Protein AF-A0A317DD17-F1 (afdb_monomer)

Secondary structure (DSSP, 8-state):
----PPP---------------TTSSS-----------------S-SS--TTPPPPPPPTTHHHHHHHHHHHHHHHHHHHH-GGGHHHHHHHHHHHHHHHHHHHHHTT-PPPPPPPP-PPPP-HHHHHHHHHHHHHHHTT-

pLDDT: mean 76.7, std 19.97, range [43.56, 98.56]

Structure (mmCIF, N/CA/C/O backbone):
data_AF-A0A317DD17-F1
#
_entry.id   AF-A0A317DD17-F1
#
loop_
_atom_site.group_PDB
_atom_site.id
_atom_site.type_symbol
_atom_site.label_atom_id
_atom_site.label_alt_id
_atom_site.label_comp_id
_atom_site.label_asym_id
_atom_site.label_entity_id
_atom_site.label_seq_id
_atom_site.pdbx_PDB_ins_code
_atom_site.Cartn_x
_atom_site.Cartn_y
_atom_site.Cartn_z
_atom_site.occupancy
_atom_site.B_iso_or_equiv
_atom_site.auth_seq_id
_atom_site.auth_comp_id
_atom_site.auth_asym_id
_atom_site.auth_atom_id
_atom_site.pdbx_PDB_model_num
ATOM 1 N N . MET A 1 1 ? -40.279 12.340 -9.199 1.00 43.59 1 MET A N 1
ATOM 2 C CA . MET A 1 1 ? -39.691 13.683 -9.389 1.00 43.59 1 MET A CA 1
ATOM 3 C C . MET A 1 1 ? -38.187 13.514 -9.503 1.00 43.59 1 MET A C 1
ATOM 5 O O . MET A 1 1 ? -37.554 13.152 -8.523 1.00 43.59 1 MET A O 1
ATOM 9 N N . VAL A 1 2 ? -37.647 13.646 -10.713 1.00 48.28 2 VAL A N 1
ATOM 10 C CA . VAL A 1 2 ? -36.214 13.484 -10.998 1.00 48.28 2 VAL A CA 1
ATOM 11 C C . VAL A 1 2 ? -35.557 14.846 -10.781 1.00 48.28 2 VAL A C 1
ATOM 13 O O . VAL A 1 2 ? -35.850 15.785 -11.516 1.00 48.28 2 VAL A O 1
ATOM 16 N N . LEU A 1 3 ? -34.736 14.978 -9.736 1.00 53.69 3 LEU A N 1
ATOM 17 C CA . LEU A 1 3 ? -33.972 16.195 -9.457 1.00 53.69 3 LEU A CA 1
ATOM 18 C C . LEU A 1 3 ? -32.659 16.142 -10.248 1.00 53.69 3 LEU A C 1
ATOM 20 O O . LEU A 1 3 ? -31.714 15.457 -9.868 1.00 53.69 3 LEU A O 1
ATOM 24 N N . THR A 1 4 ? -32.613 16.853 -11.370 1.00 64.50 4 THR A N 1
ATOM 25 C CA . THR A 1 4 ? -31.383 17.115 -12.119 1.00 64.50 4 THR A CA 1
ATOM 26 C C . THR A 1 4 ? -30.698 18.334 -11.504 1.00 64.50 4 THR A C 1
ATOM 28 O O . THR A 1 4 ? -31.198 19.453 -11.630 1.00 64.50 4 THR A O 1
ATOM 31 N N . CYS A 1 5 ? -29.572 18.149 -10.821 1.00 59.41 5 CYS A N 1
ATOM 32 C CA . CYS A 1 5 ? -28.754 19.275 -10.370 1.00 59.41 5 CYS A CA 1
ATOM 33 C C . CYS A 1 5 ? -28.033 19.911 -11.576 1.00 59.41 5 CYS A C 1
ATOM 35 O O . CYS A 1 5 ? -27.382 19.182 -12.327 1.00 59.41 5 CYS A O 1
ATOM 37 N N . PRO A 1 6 ? -28.096 21.240 -11.780 1.00 61.47 6 PRO A N 1
ATOM 38 C CA . PRO A 1 6 ? -27.275 21.903 -12.784 1.00 61.47 6 PRO A CA 1
ATOM 39 C C . PRO A 1 6 ? -25.819 22.002 -12.308 1.00 61.47 6 PRO A C 1
ATOM 41 O O . PRO A 1 6 ? -25.536 22.442 -11.194 1.00 61.47 6 PRO A O 1
ATOM 44 N N . VAL A 1 7 ? -24.888 21.615 -13.180 1.00 66.94 7 VAL A N 1
ATOM 45 C CA . VAL A 1 7 ? -23.455 21.894 -13.031 1.00 66.94 7 VAL A CA 1
ATOM 46 C C . VAL A 1 7 ? -23.229 23.401 -13.173 1.00 66.94 7 VAL A C 1
ATOM 48 O O . VAL A 1 7 ? -23.587 24.013 -14.180 1.00 66.94 7 VAL A O 1
ATOM 51 N N . GLY A 1 8 ? -22.637 24.006 -12.144 1.00 50.41 8 GLY A N 1
ATOM 52 C CA . GLY A 1 8 ? -22.178 25.389 -12.169 1.00 50.41 8 GLY A CA 1
ATOM 53 C C . GLY A 1 8 ? -20.897 25.505 -12.991 1.00 50.41 8 GLY A C 1
ATOM 54 O O . GLY A 1 8 ? -19.833 25.075 -12.556 1.00 50.41 8 GLY A O 1
ATOM 55 N N . ILE A 1 9 ? -20.999 26.098 -14.179 1.00 53.09 9 ILE A N 1
ATOM 56 C CA . ILE A 1 9 ? -19.851 26.498 -14.996 1.00 53.09 9 ILE A CA 1
ATOM 57 C C . ILE A 1 9 ? -19.157 27.669 -14.292 1.00 53.09 9 ILE A C 1
ATOM 59 O O . ILE A 1 9 ? -19.693 28.776 -14.203 1.00 53.09 9 ILE A O 1
ATOM 63 N N . GLY A 1 10 ? -17.964 27.411 -13.758 1.00 44.19 10 GLY A N 1
ATOM 64 C CA . GLY A 1 10 ? -17.108 28.427 -13.160 1.00 44.19 10 GLY A CA 1
ATOM 65 C C . GLY A 1 10 ? -16.673 29.462 -14.197 1.00 44.19 10 GLY A C 1
ATOM 66 O O . GLY A 1 10 ? -15.972 29.147 -15.155 1.00 44.19 10 GLY A O 1
ATOM 67 N N . ARG A 1 11 ? -17.079 30.718 -13.983 1.00 48.22 11 ARG A N 1
ATOM 68 C CA . ARG A 1 11 ? -16.534 31.906 -14.652 1.00 48.22 11 ARG A CA 1
ATOM 69 C C . ARG A 1 11 ? -15.076 32.097 -14.233 1.00 48.22 11 ARG A C 1
ATOM 71 O O . ARG A 1 11 ? -14.811 32.495 -13.102 1.00 48.22 11 ARG A O 1
ATOM 78 N N . THR A 1 12 ? -14.136 31.905 -15.150 1.00 52.06 12 THR A N 1
ATOM 79 C CA . THR A 1 12 ? -12.775 32.425 -14.991 1.00 52.06 12 THR A CA 1
ATOM 80 C C . THR A 1 12 ? -12.771 33.901 -15.378 1.00 52.06 12 THR A C 1
ATOM 82 O O . THR A 1 12 ? -12.824 34.245 -16.558 1.00 52.06 12 THR A O 1
ATOM 85 N N . THR A 1 13 ? -12.720 34.799 -14.395 1.00 52.72 13 THR A N 1
ATOM 86 C CA . THR A 1 13 ? -12.361 36.200 -14.638 1.00 52.72 13 THR A CA 1
ATOM 87 C C . THR A 1 13 ? -10.876 36.258 -14.975 1.00 52.72 13 THR A C 1
ATOM 89 O O . THR A 1 13 ? -10.018 36.273 -14.091 1.00 52.72 13 THR A O 1
ATOM 92 N N . GLN A 1 14 ? -10.599 36.243 -16.274 1.00 45.72 14 GLN A N 1
ATOM 93 C CA . GLN A 1 14 ? -9.330 36.607 -16.883 1.00 45.72 14 GLN A CA 1
ATOM 94 C C . GLN A 1 14 ? -9.010 38.054 -16.490 1.00 45.72 14 GLN A C 1
ATOM 96 O O . GLN A 1 14 ? -9.665 38.989 -16.944 1.00 45.72 14 GLN A O 1
ATOM 101 N N . ARG A 1 15 ? -8.038 38.235 -15.591 1.00 47.38 15 ARG A N 1
ATOM 102 C CA . ARG A 1 15 ? -7.420 39.542 -15.371 1.00 47.38 15 ARG A CA 1
ATOM 103 C C . ARG A 1 15 ? -6.393 39.756 -16.471 1.00 47.38 15 ARG A C 1
ATOM 105 O O . ARG A 1 15 ? -5.348 39.112 -16.483 1.00 47.38 15 ARG A O 1
ATOM 112 N N . ASP A 1 16 ? -6.717 40.670 -17.372 1.00 46.78 16 ASP A N 1
ATOM 113 C CA . ASP A 1 16 ? -5.720 41.430 -18.109 1.00 46.78 16 ASP A CA 1
ATOM 114 C C . ASP A 1 16 ? -4.848 42.208 -17.118 1.00 46.78 16 ASP A C 1
ATOM 116 O O . ASP A 1 16 ? -5.369 42.954 -16.293 1.00 46.78 16 ASP A O 1
ATOM 120 N N . HIS A 1 17 ? -3.529 42.025 -17.198 1.00 43.56 17 HIS A N 1
ATOM 121 C CA . HIS A 1 17 ? -2.587 43.136 -17.348 1.00 43.56 17 HIS A CA 1
ATOM 122 C C . HIS A 1 17 ? -1.190 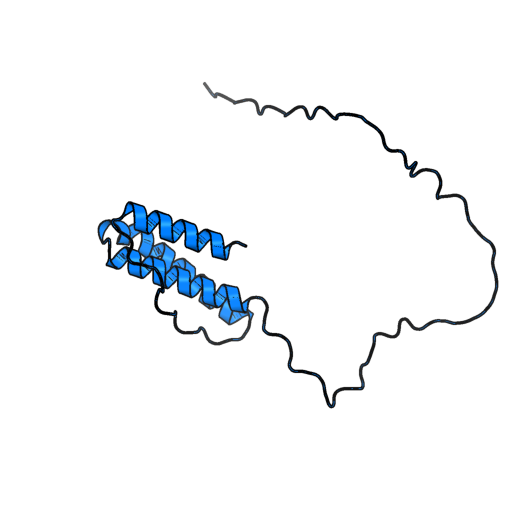42.631 -17.754 1.00 43.56 17 HIS A C 1
ATOM 124 O O . HIS A 1 17 ? -0.421 42.106 -16.959 1.00 43.56 17 HIS A O 1
ATOM 130 N N . ALA A 1 18 ? -0.907 42.826 -19.043 1.00 47.50 18 ALA A N 1
ATOM 131 C CA . ALA A 1 18 ? 0.307 43.416 -19.602 1.00 47.50 18 ALA A CA 1
ATOM 132 C C . ALA A 1 18 ? 1.686 42.966 -19.080 1.00 47.50 18 ALA A C 1
ATOM 134 O O . ALA A 1 18 ? 2.195 43.450 -18.076 1.00 47.50 18 ALA A O 1
ATOM 135 N N . SER A 1 19 ? 2.394 42.233 -19.939 1.00 47.94 19 SER A N 1
ATOM 136 C CA . SER A 1 19 ? 3.756 42.590 -20.356 1.00 47.94 19 SER A CA 1
ATOM 137 C C . SER A 1 19 ? 3.960 42.062 -21.773 1.00 47.94 19 SER A C 1
ATOM 139 O O . SER A 1 19 ? 3.838 40.869 -22.042 1.00 47.94 19 SER A O 1
ATOM 141 N N . GLY A 1 20 ? 4.130 42.987 -22.714 1.00 53.47 20 GLY A N 1
ATOM 142 C CA . GLY A 1 20 ? 4.107 42.714 -24.141 1.00 53.47 20 GLY A CA 1
ATOM 143 C C . GLY A 1 20 ? 5.242 41.808 -24.602 1.00 53.47 20 GLY A C 1
ATOM 144 O O . GLY A 1 20 ? 6.409 42.090 -24.358 1.00 53.47 20 GLY A O 1
ATOM 145 N N . HIS A 1 21 ? 4.888 40.787 -25.379 1.00 49.19 21 HIS A N 1
ATOM 146 C CA . HIS A 1 21 ? 5.703 40.331 -26.500 1.00 49.19 21 HIS A CA 1
ATOM 147 C C . HIS A 1 21 ? 4.779 39.795 -27.596 1.00 49.19 21 HIS A C 1
ATOM 149 O O . HIS A 1 21 ? 4.180 38.724 -27.503 1.00 49.19 21 HIS A O 1
ATOM 155 N N . SER A 1 22 ? 4.613 40.616 -28.632 1.00 51.19 22 SER A N 1
ATOM 156 C CA . SER A 1 22 ? 3.824 40.316 -29.822 1.00 51.19 22 SER A CA 1
ATOM 157 C C . SER A 1 22 ? 4.408 39.108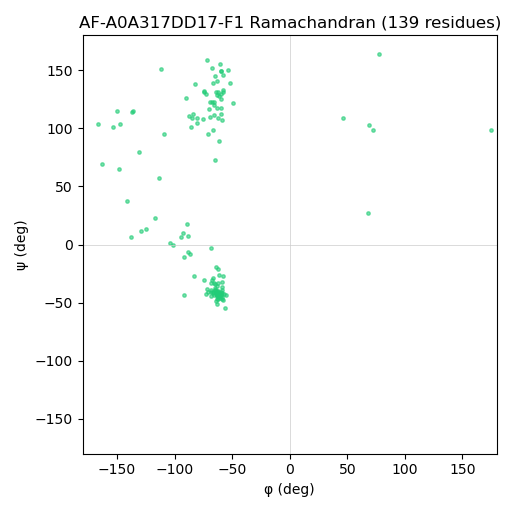 -30.557 1.00 51.19 22 SER A C 1
ATOM 159 O O . SER A 1 22 ? 5.444 39.203 -31.210 1.00 51.19 22 SER A O 1
ATOM 161 N N . ARG A 1 23 ? 3.704 37.970 -30.512 1.00 55.50 23 ARG A N 1
ATOM 162 C CA . ARG A 1 23 ? 4.053 36.749 -31.266 1.00 55.50 23 ARG A CA 1
ATOM 163 C C . ARG A 1 23 ? 3.885 36.896 -32.788 1.00 55.50 23 ARG A C 1
ATOM 165 O O . ARG A 1 23 ? 4.199 35.977 -33.532 1.00 55.50 23 ARG A O 1
ATOM 172 N N . ARG A 1 24 ? 3.404 38.048 -33.278 1.00 55.12 24 ARG A N 1
ATOM 173 C CA . ARG A 1 24 ? 3.122 38.302 -34.706 1.00 55.12 24 ARG A CA 1
ATOM 174 C C . ARG A 1 24 ? 4.278 38.948 -35.479 1.00 55.12 24 ARG A C 1
ATOM 176 O O . ARG A 1 24 ? 4.078 39.354 -36.618 1.00 55.12 24 ARG A O 1
ATOM 183 N N . LYS A 1 25 ? 5.481 39.041 -34.902 1.00 48.00 25 LYS A N 1
ATOM 184 C CA . LYS A 1 25 ? 6.648 39.678 -35.547 1.00 48.00 25 LYS A CA 1
ATOM 185 C C . LYS A 1 25 ? 7.840 38.753 -35.824 1.00 48.00 25 LYS A C 1
ATOM 187 O O . LYS A 1 25 ? 8.943 39.250 -35.988 1.00 48.00 25 LYS A O 1
ATOM 192 N N . LEU A 1 26 ? 7.642 37.436 -35.920 1.00 53.06 26 LEU A N 1
ATOM 193 C CA . LEU A 1 26 ? 8.732 36.504 -36.272 1.00 53.06 26 LEU A CA 1
ATOM 194 C C . LEU A 1 26 ? 8.444 35.612 -37.4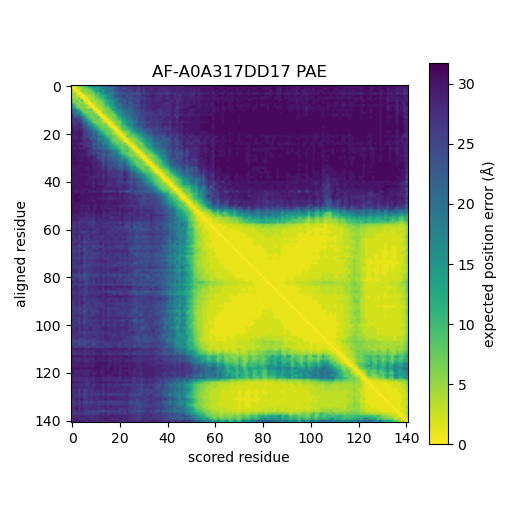88 1.00 53.06 26 LEU A C 1
ATOM 196 O O . LEU A 1 26 ? 9.196 34.692 -37.773 1.00 53.06 26 LEU A O 1
ATOM 200 N N . LEU A 1 27 ? 7.402 35.922 -38.263 1.00 58.53 27 LEU A N 1
ATOM 201 C CA . LEU A 1 27 ? 7.150 35.296 -39.566 1.00 58.53 27 LEU A CA 1
ATOM 202 C C . LEU A 1 27 ? 7.299 36.324 -40.688 1.00 58.53 27 LEU A C 1
ATOM 204 O O . LEU A 1 27 ? 6.349 36.576 -41.413 1.00 58.53 27 LEU A O 1
ATOM 208 N N . ARG A 1 28 ? 8.470 36.964 -40.793 1.00 55.91 28 ARG A N 1
ATOM 209 C CA . ARG A 1 28 ? 8.945 37.683 -41.995 1.00 55.91 28 ARG A CA 1
ATOM 210 C C . ARG A 1 28 ? 10.460 37.911 -41.896 1.00 55.91 28 ARG A C 1
ATOM 212 O O . ARG A 1 28 ? 10.923 39.027 -41.717 1.00 55.91 28 ARG A O 1
ATOM 219 N N . ALA A 1 29 ? 11.224 36.832 -41.998 1.00 50.22 29 ALA A N 1
ATOM 220 C CA . ALA A 1 29 ? 12.633 36.881 -42.387 1.00 50.22 29 ALA A CA 1
ATOM 221 C C . ALA A 1 29 ? 12.941 35.590 -43.152 1.00 50.22 29 ALA A C 1
ATOM 223 O O . ALA A 1 29 ? 13.634 34.696 -42.679 1.00 50.22 29 ALA A O 1
ATOM 224 N N . GLY A 1 30 ? 12.289 35.456 -44.306 1.00 55.38 30 GLY A N 1
ATOM 225 C CA . GLY A 1 30 ? 12.627 34.433 -45.277 1.00 55.38 30 GLY A CA 1
ATOM 226 C C . GLY A 1 30 ? 13.807 34.892 -46.130 1.00 55.38 30 GLY A C 1
ATOM 227 O O . GLY A 1 30 ? 13.810 36.022 -46.606 1.00 55.38 30 GLY A O 1
ATOM 228 N N . VAL A 1 31 ? 14.717 33.946 -46.364 1.00 55.34 31 VAL A N 1
ATOM 229 C CA . VAL A 1 31 ? 15.513 33.784 -47.589 1.00 55.34 31 VAL A CA 1
ATOM 230 C C . VAL A 1 31 ? 16.629 34.806 -47.830 1.00 55.34 31 VAL A C 1
ATOM 232 O O . VAL A 1 31 ? 16.418 35.834 -48.460 1.00 55.34 31 VAL A O 1
ATOM 235 N N . LEU A 1 32 ? 17.860 34.405 -47.490 1.00 51.19 32 LEU A N 1
ATOM 236 C CA . LEU A 1 32 ? 19.009 34.560 -48.388 1.00 51.19 32 LEU A CA 1
ATOM 237 C C . LEU A 1 32 ? 19.841 33.266 -48.380 1.00 51.19 32 LEU A C 1
ATOM 239 O O . LEU A 1 32 ? 20.387 32.857 -47.359 1.00 51.19 32 LEU A O 1
ATOM 243 N N . LEU A 1 33 ? 19.862 32.612 -49.542 1.00 51.97 33 LEU A N 1
ATOM 244 C CA . LEU A 1 33 ? 20.695 31.467 -49.906 1.00 51.97 33 LEU A CA 1
ATOM 245 C C . LEU A 1 33 ? 22.187 31.816 -49.757 1.00 51.97 33 LEU A C 1
ATOM 247 O O . LEU A 1 33 ? 22.634 32.805 -50.335 1.00 51.97 33 LEU A O 1
ATOM 251 N N . ALA A 1 34 ? 22.969 30.943 -49.124 1.00 50.34 34 ALA A N 1
ATOM 252 C CA . ALA A 1 34 ? 24.394 30.816 -49.415 1.00 50.34 34 ALA A CA 1
ATOM 253 C C . ALA A 1 34 ? 24.759 29.328 -49.474 1.00 50.34 34 ALA A C 1
ATOM 255 O O . ALA A 1 34 ? 24.630 28.590 -48.500 1.00 50.34 34 ALA A O 1
ATOM 256 N N . LEU A 1 35 ? 25.143 28.898 -50.673 1.00 50.78 35 LEU A N 1
ATOM 257 C CA . LEU A 1 35 ? 25.668 27.581 -51.003 1.00 50.78 35 LEU A CA 1
ATOM 258 C C . LEU A 1 35 ? 26.931 27.289 -50.179 1.00 50.78 35 LEU A C 1
ATOM 260 O O . LEU A 1 35 ? 27.864 28.088 -50.181 1.00 50.78 35 LEU A O 1
ATOM 264 N N . GLY A 1 36 ? 26.998 26.116 -49.552 1.00 45.34 36 GLY A N 1
ATOM 265 C CA . GLY A 1 36 ? 28.212 25.624 -48.904 1.00 45.34 36 GLY A CA 1
ATOM 266 C C . GLY A 1 36 ? 27.933 24.321 -48.175 1.00 45.34 36 GLY A C 1
ATOM 267 O O . GLY A 1 36 ? 27.348 24.325 -47.100 1.00 45.34 36 GLY A O 1
ATOM 268 N N . GLY A 1 37 ? 28.274 23.199 -48.804 1.00 53.41 37 GLY A N 1
ATOM 269 C CA . GLY A 1 37 ? 27.964 21.870 -48.301 1.00 53.41 37 GLY A CA 1
ATOM 270 C C . GLY A 1 37 ? 28.606 21.575 -46.948 1.00 53.41 37 GLY A C 1
ATOM 271 O O . GLY A 1 37 ? 29.817 21.653 -46.790 1.00 53.41 37 GLY A O 1
ATOM 272 N N . ALA A 1 38 ? 27.772 21.145 -46.014 1.00 51.69 38 ALA A N 1
ATOM 273 C CA . ALA A 1 38 ? 28.104 20.148 -45.016 1.00 51.69 38 ALA A CA 1
ATOM 274 C C . ALA A 1 38 ? 26.774 19.499 -44.634 1.00 51.69 38 ALA A C 1
ATOM 276 O O . ALA A 1 38 ? 25.970 20.077 -43.904 1.00 51.69 38 ALA A O 1
ATOM 277 N N . ALA A 1 39 ? 26.508 18.311 -45.175 1.00 54.88 39 ALA A N 1
ATOM 278 C CA . ALA A 1 39 ? 25.617 17.385 -44.501 1.00 54.88 39 ALA A CA 1
ATOM 279 C C . ALA A 1 39 ? 26.294 17.080 -43.162 1.00 54.88 39 ALA A C 1
ATOM 281 O O . ALA A 1 39 ? 27.148 16.202 -43.090 1.00 54.88 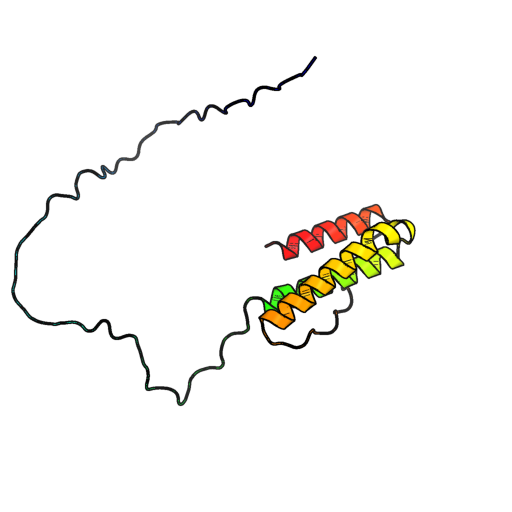39 ALA A O 1
ATOM 282 N N . ALA A 1 40 ? 26.000 17.879 -42.135 1.00 53.88 40 ALA A N 1
ATOM 283 C CA . ALA A 1 40 ? 26.305 17.495 -40.774 1.00 53.88 40 ALA A CA 1
ATOM 284 C C . ALA A 1 40 ? 25.524 16.198 -40.565 1.00 53.88 40 ALA A C 1
ATOM 286 O O . ALA A 1 40 ? 24.288 16.228 -40.628 1.00 53.88 40 ALA A O 1
ATOM 287 N N . PRO A 1 41 ? 26.195 15.046 -40.413 1.00 55.97 41 PRO A N 1
ATOM 288 C CA . PRO A 1 41 ? 25.465 13.882 -39.998 1.00 55.97 41 PRO A CA 1
ATOM 289 C C . PRO A 1 41 ? 24.951 14.241 -38.606 1.00 55.97 41 PRO A C 1
ATOM 291 O O . PRO A 1 41 ? 25.705 14.702 -37.748 1.00 55.97 41 PRO A O 1
ATOM 294 N N . LEU A 1 42 ? 23.652 14.069 -38.390 1.00 52.62 42 LEU A N 1
ATOM 295 C CA . LEU A 1 42 ? 23.118 13.876 -37.050 1.00 52.62 42 LEU A CA 1
ATOM 296 C C . LEU A 1 42 ? 23.699 12.538 -36.575 1.00 52.62 42 LEU A C 1
ATOM 298 O O . LEU A 1 42 ? 23.036 11.506 -36.625 1.00 52.62 42 LEU A O 1
ATOM 302 N N . THR A 1 43 ? 24.997 12.533 -36.262 1.00 52.31 43 THR A N 1
ATOM 303 C CA . THR A 1 43 ? 25.722 11.390 -35.733 1.00 52.31 43 THR A CA 1
ATOM 304 C C . THR A 1 43 ? 25.137 11.138 -34.360 1.00 52.31 43 THR A C 1
ATOM 306 O O . THR A 1 43 ? 25.466 11.833 -33.401 1.00 52.31 43 THR A O 1
ATOM 309 N N . GLY A 1 44 ? 24.221 10.172 -34.285 1.00 52.44 44 GLY A N 1
ATOM 310 C CA . GLY A 1 44 ? 23.960 9.471 -33.040 1.00 52.44 44 GLY A CA 1
ATOM 311 C C . GLY A 1 44 ? 25.305 9.027 -32.480 1.00 52.44 44 GLY A C 1
ATOM 312 O O . GLY A 1 44 ? 26.102 8.408 -33.189 1.00 52.44 44 GLY A O 1
ATOM 313 N N . CYS A 1 45 ? 25.592 9.468 -31.264 1.00 58.91 45 CYS A N 1
ATOM 314 C CA . CYS A 1 45 ? 26.865 9.218 -30.624 1.00 58.91 45 CYS A CA 1
ATOM 315 C C . CYS A 1 45 ? 26.977 7.738 -30.253 1.00 58.91 45 CYS A C 1
ATOM 317 O O . CYS A 1 45 ? 26.216 7.233 -29.437 1.00 58.91 45 CYS A O 1
ATOM 319 N N . ASP A 1 46 ? 27.967 7.133 -30.894 1.00 59.06 46 ASP A N 1
ATOM 320 C CA . ASP A 1 46 ? 28.764 5.977 -30.514 1.00 59.06 46 ASP A CA 1
ATOM 321 C C . ASP A 1 46 ? 28.114 4.585 -30.458 1.00 59.06 46 ASP A C 1
ATOM 323 O O . ASP A 1 46 ? 27.420 4.199 -29.523 1.00 59.06 46 ASP A O 1
ATOM 327 N N . LEU A 1 47 ? 28.401 3.794 -31.494 1.00 57.09 47 LEU A N 1
ATOM 328 C CA . LEU A 1 47 ? 28.084 2.368 -31.580 1.00 57.09 47 LEU A CA 1
ATOM 329 C C . LEU A 1 47 ? 29.339 1.499 -31.343 1.00 57.09 47 LEU A C 1
ATOM 331 O O . LEU A 1 47 ? 29.235 0.276 -31.433 1.00 57.09 47 LEU A O 1
ATOM 335 N N . PHE A 1 48 ? 30.516 2.090 -31.075 1.00 58.94 48 PHE A N 1
ATOM 336 C CA . PHE A 1 48 ? 31.794 1.367 -31.125 1.00 58.94 48 PHE A CA 1
ATOM 337 C C . PHE A 1 48 ? 32.796 1.650 -29.990 1.00 58.94 48 PHE A C 1
ATOM 339 O O . PHE A 1 48 ? 33.875 1.066 -30.027 1.00 58.94 48 PHE A O 1
ATOM 346 N N . ASP A 1 49 ? 32.439 2.411 -28.954 1.00 59.00 49 ASP A N 1
ATOM 347 C CA . ASP A 1 49 ? 33.203 2.489 -27.697 1.00 59.00 49 ASP A CA 1
ATOM 348 C C . ASP A 1 49 ? 32.428 1.786 -26.564 1.00 59.00 49 ASP A C 1
ATOM 350 O O . ASP A 1 49 ? 31.489 2.338 -25.994 1.00 59.00 49 ASP A O 1
ATOM 354 N N . ARG A 1 50 ? 32.724 0.503 -26.305 1.00 58.62 50 ARG A N 1
ATOM 355 C CA . ARG A 1 50 ? 32.004 -0.332 -25.312 1.00 58.62 50 ARG A CA 1
ATOM 356 C C . ARG A 1 50 ? 32.898 -1.058 -24.309 1.00 58.62 50 ARG A C 1
ATOM 358 O O . ARG A 1 50 ? 32.403 -1.913 -23.578 1.00 58.62 50 ARG A O 1
ATOM 365 N N . ASP A 1 51 ? 34.180 -0.720 -24.238 1.00 61.03 51 ASP A N 1
ATOM 366 C CA . ASP A 1 51 ? 35.092 -1.418 -23.324 1.00 61.03 51 ASP A CA 1
ATOM 367 C C . ASP A 1 51 ? 35.103 -0.831 -21.894 1.00 61.03 51 ASP A C 1
ATOM 369 O O . ASP A 1 51 ? 35.618 -1.479 -20.989 1.00 61.03 51 ASP A O 1
ATOM 373 N N . ASP A 1 52 ? 34.442 0.313 -21.655 1.00 67.88 52 ASP A N 1
ATOM 374 C CA . ASP A 1 52 ? 34.309 0.953 -20.330 1.00 67.88 52 ASP A CA 1
ATOM 375 C C . ASP A 1 52 ? 32.905 1.574 -20.097 1.00 67.88 52 ASP A C 1
ATOM 377 O O . ASP A 1 52 ? 32.767 2.646 -19.499 1.00 67.88 52 ASP A O 1
ATOM 381 N N . GLU A 1 53 ? 31.820 0.940 -20.572 1.00 72.12 53 GLU A N 1
ATOM 382 C CA . GLU A 1 53 ? 30.472 1.456 -20.269 1.00 72.12 53 GLU A CA 1
ATOM 383 C C . GLU A 1 53 ? 30.159 1.257 -18.767 1.00 72.12 53 GLU A C 1
ATOM 385 O O . GLU A 1 53 ? 30.207 0.122 -18.273 1.00 72.12 53 GLU A O 1
ATOM 390 N N . PRO A 1 54 ? 29.847 2.326 -18.004 1.00 78.62 54 PRO A N 1
ATOM 391 C CA . PRO A 1 54 ? 29.460 2.185 -16.607 1.00 78.62 54 PRO A CA 1
ATOM 392 C C . PRO A 1 54 ? 28.215 1.306 -16.484 1.00 78.62 54 PRO A C 1
ATOM 394 O O . PRO A 1 54 ? 27.354 1.289 -17.363 1.00 78.62 54 PRO A O 1
ATOM 397 N N . ALA A 1 55 ? 28.106 0.588 -15.361 1.00 80.25 55 ALA A N 1
ATOM 398 C CA . ALA A 1 55 ? 26.940 -0.246 -15.099 1.00 80.25 55 ALA A CA 1
ATOM 399 C C . ALA A 1 55 ? 25.643 0.569 -15.274 1.00 80.25 55 ALA A C 1
ATOM 401 O O . ALA A 1 55 ? 25.590 1.728 -14.841 1.00 80.25 55 ALA A O 1
ATOM 402 N N . PRO A 1 56 ? 24.598 -0.024 -15.882 1.00 80.94 56 PRO A N 1
ATOM 403 C CA . PRO A 1 56 ? 23.347 0.677 -16.104 1.00 80.94 56 PRO A CA 1
ATOM 404 C C . PRO A 1 56 ? 22.769 1.171 -14.769 1.00 80.94 56 PRO A C 1
ATOM 406 O O . PRO A 1 56 ? 22.929 0.503 -13.738 1.00 80.94 56 PRO A O 1
ATOM 409 N N . PRO A 1 57 ? 22.095 2.334 -14.763 1.00 85.44 57 PRO A N 1
ATOM 410 C CA . PRO A 1 57 ? 21.460 2.846 -13.559 1.00 85.44 57 PRO A CA 1
ATOM 411 C C . PRO A 1 57 ? 20.394 1.862 -13.044 1.00 85.44 57 PRO A C 1
ATOM 413 O O . PRO A 1 57 ? 19.854 1.070 -13.822 1.00 85.44 57 PRO A O 1
ATOM 416 N N . PRO A 1 58 ? 20.068 1.900 -11.739 1.00 87.50 58 PRO A N 1
ATOM 417 C CA . PRO A 1 58 ? 19.023 1.053 -11.177 1.00 87.50 58 PRO A CA 1
ATOM 418 C C . PRO A 1 58 ? 17.670 1.320 -11.846 1.00 87.50 58 PRO A C 1
ATOM 420 O O . PRO A 1 58 ? 17.375 2.448 -12.247 1.00 87.50 58 PRO A O 1
ATOM 423 N N . ASP A 1 59 ? 16.837 0.280 -11.926 1.00 92.81 59 ASP A N 1
ATOM 424 C CA . ASP A 1 59 ? 15.499 0.393 -12.504 1.00 92.81 59 ASP A CA 1
ATOM 425 C C . ASP A 1 59 ? 14.652 1.429 -11.730 1.00 92.81 59 ASP A C 1
ATOM 427 O O . ASP A 1 59 ? 14.565 1.346 -10.497 1.00 92.81 59 ASP A O 1
ATOM 431 N N . PRO A 1 60 ? 14.010 2.394 -12.417 1.00 94.06 60 PRO A N 1
ATOM 432 C CA . PRO A 1 60 ? 13.258 3.467 -11.771 1.00 94.06 60 PRO A CA 1
ATOM 433 C C . PRO A 1 60 ? 12.031 2.994 -10.979 1.00 94.06 60 PRO A C 1
ATOM 435 O O . PRO A 1 60 ? 11.559 3.736 -10.122 1.00 94.06 60 PRO A O 1
ATOM 438 N N . LEU A 1 61 ? 11.505 1.789 -11.221 1.00 95.19 61 LEU A N 1
ATOM 439 C CA . LEU A 1 61 ? 10.385 1.230 -10.453 1.00 95.19 61 LEU A CA 1
ATOM 440 C C . LEU A 1 61 ? 10.848 0.455 -9.217 1.00 95.19 61 LEU A C 1
ATOM 442 O O . LEU A 1 61 ? 10.013 0.042 -8.409 1.00 95.19 61 LEU A O 1
ATOM 446 N N . ARG A 1 62 ? 12.160 0.254 -9.031 1.00 94.75 62 ARG A N 1
ATOM 447 C CA . ARG A 1 62 ? 12.684 -0.457 -7.860 1.00 94.75 62 ARG A CA 1
ATOM 448 C C . ARG A 1 62 ? 12.212 0.156 -6.529 1.00 94.75 62 ARG A C 1
ATOM 450 O O . ARG A 1 62 ? 11.765 -0.626 -5.691 1.00 94.75 62 ARG A O 1
ATOM 457 N N . PRO A 1 63 ? 12.206 1.492 -6.337 1.00 93.19 63 PRO A N 1
ATOM 458 C CA . PRO A 1 63 ? 11.672 2.100 -5.116 1.00 93.19 63 PRO A CA 1
ATOM 459 C C . PRO A 1 63 ? 10.194 1.766 -4.869 1.00 93.19 63 PRO A C 1
ATOM 461 O O . PRO A 1 63 ? 9.811 1.483 -3.738 1.00 93.19 63 PRO A O 1
ATOM 464 N N . MET A 1 64 ? 9.374 1.685 -5.923 1.00 94.25 64 MET A N 1
ATOM 465 C CA . MET A 1 64 ? 7.942 1.380 -5.799 1.00 94.25 64 MET A CA 1
ATOM 466 C C . MET A 1 64 ? 7.679 -0.059 -5.322 1.00 94.25 64 MET A C 1
ATOM 468 O O . MET A 1 64 ? 6.684 -0.313 -4.635 1.00 94.25 64 MET A O 1
ATOM 472 N N . VAL A 1 65 ? 8.569 -1.007 -5.654 1.00 96.06 65 VAL A N 1
ATOM 473 C CA . VAL A 1 65 ? 8.521 -2.379 -5.112 1.00 96.06 65 VAL A CA 1
ATOM 474 C C . VAL A 1 65 ? 8.721 -2.344 -3.598 1.00 96.06 65 VAL A C 1
ATOM 476 O O . VAL A 1 65 ? 7.910 -2.903 -2.855 1.00 96.06 65 VAL A O 1
ATOM 479 N N . ASP A 1 66 ? 9.773 -1.663 -3.142 1.00 93.81 66 ASP A N 1
ATOM 480 C CA . ASP A 1 66 ? 10.140 -1.603 -1.727 1.00 93.81 66 ASP A CA 1
ATOM 481 C C . ASP A 1 66 ? 9.074 -0.856 -0.906 1.00 93.81 66 ASP A C 1
ATOM 483 O O . ASP A 1 66 ? 8.643 -1.337 0.145 1.00 93.81 66 ASP A O 1
ATOM 487 N N . GLU A 1 67 ? 8.563 0.266 -1.414 1.00 93.88 67 GLU A N 1
ATOM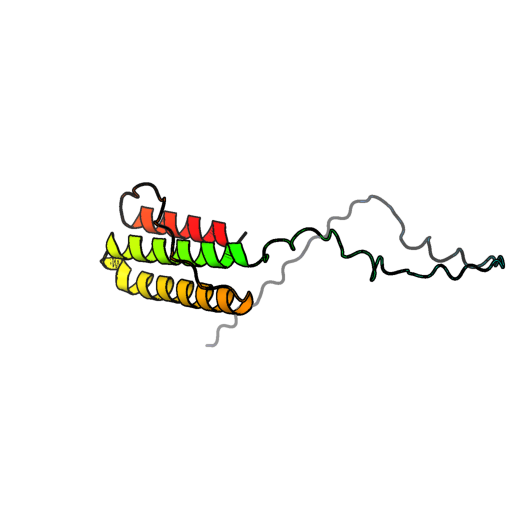 488 C CA . GLU A 1 67 ? 7.494 1.047 -0.779 1.00 93.88 67 GLU A CA 1
ATOM 489 C C . GLU A 1 67 ? 6.189 0.257 -0.635 1.00 93.88 67 GLU A C 1
ATOM 491 O O . GLU A 1 67 ? 5.549 0.286 0.421 1.00 93.88 67 GLU A O 1
ATOM 496 N N . SER A 1 68 ? 5.812 -0.508 -1.660 1.00 95.81 68 SER A N 1
ATOM 497 C CA . SER A 1 68 ? 4.625 -1.365 -1.607 1.00 95.81 68 SER A CA 1
ATOM 498 C C . SER A 1 68 ? 4.754 -2.430 -0.515 1.00 95.81 68 SER A C 1
ATOM 500 O O . SER A 1 68 ? 3.810 -2.677 0.239 1.00 95.81 68 SER A O 1
ATOM 502 N N . LEU A 1 69 ? 5.937 -3.028 -0.364 1.00 96.06 69 LEU A N 1
ATOM 503 C CA . LEU A 1 69 ? 6.194 -4.002 0.698 1.00 96.06 69 LEU A CA 1
ATOM 504 C C . LEU A 1 69 ? 6.195 -3.365 2.092 1.00 96.06 69 LEU A C 1
ATOM 506 O O . LEU A 1 69 ? 5.646 -3.952 3.028 1.00 96.06 69 LEU A O 1
ATOM 510 N N . VAL A 1 70 ? 6.753 -2.160 2.232 1.00 94.94 70 VAL A N 1
ATOM 511 C CA . VAL A 1 70 ? 6.700 -1.373 3.475 1.00 94.94 70 VAL A CA 1
ATOM 512 C C . VAL A 1 70 ? 5.248 -1.091 3.870 1.00 94.94 70 VAL A C 1
ATOM 514 O O . VAL A 1 70 ? 4.865 -1.319 5.021 1.00 94.94 70 VAL A O 1
ATOM 517 N N . LEU A 1 71 ? 4.412 -0.653 2.924 1.00 95.00 71 LEU A N 1
ATOM 518 C CA . LEU A 1 71 ? 2.992 -0.391 3.167 1.00 95.00 71 LEU A CA 1
ATOM 519 C C . LEU A 1 71 ? 2.236 -1.659 3.563 1.00 95.00 71 LEU A C 1
ATOM 521 O O . LEU A 1 71 ? 1.452 -1.627 4.514 1.00 95.00 71 LEU A O 1
ATOM 525 N N . ALA A 1 72 ? 2.495 -2.787 2.900 1.00 96.06 72 ALA A N 1
ATOM 526 C CA . ALA A 1 72 ? 1.896 -4.067 3.267 1.00 96.06 72 ALA A CA 1
ATOM 527 C C . ALA A 1 72 ? 2.264 -4.489 4.699 1.00 96.06 72 ALA A C 1
ATOM 529 O O . ALA A 1 72 ? 1.397 -4.902 5.477 1.00 96.06 72 ALA A O 1
ATOM 530 N N . ALA A 1 73 ? 3.539 -4.349 5.074 1.00 95.50 73 ALA A N 1
ATOM 531 C CA . ALA A 1 73 ? 4.014 -4.652 6.419 1.00 95.50 73 ALA A CA 1
ATOM 532 C C . ALA A 1 73 ? 3.369 -3.737 7.472 1.00 95.50 73 ALA A C 1
ATOM 534 O O . ALA A 1 73 ? 2.906 -4.225 8.504 1.00 95.50 73 ALA A O 1
ATOM 535 N N . ALA A 1 74 ? 3.261 -2.434 7.197 1.00 94.38 74 ALA A N 1
ATOM 536 C CA . ALA A 1 74 ? 2.629 -1.471 8.097 1.00 94.38 74 ALA A CA 1
ATOM 537 C C . ALA A 1 74 ? 1.131 -1.758 8.307 1.00 94.38 74 ALA A C 1
ATOM 539 O O . ALA A 1 74 ? 0.633 -1.693 9.437 1.00 94.38 74 ALA A O 1
ATOM 540 N N . HIS A 1 75 ? 0.414 -2.134 7.244 1.00 96.12 75 HIS A N 1
ATOM 541 C CA . HIS A 1 75 ? -0.989 -2.540 7.326 1.00 96.12 75 HIS A CA 1
ATOM 542 C C . HIS A 1 75 ? -1.170 -3.796 8.184 1.00 96.12 75 HIS A C 1
ATOM 544 O O . HIS A 1 75 ? -2.033 -3.812 9.064 1.00 96.12 75 HIS A O 1
ATOM 550 N N . ARG A 1 76 ? -0.330 -4.823 7.993 1.00 95.81 76 ARG A N 1
ATOM 551 C CA . ARG A 1 76 ? -0.363 -6.041 8.821 1.00 95.81 76 ARG A CA 1
ATOM 552 C C . ARG A 1 76 ? -0.011 -5.772 10.275 1.00 95.81 76 ARG A C 1
ATOM 554 O O . ARG A 1 76 ? -0.694 -6.279 11.159 1.00 95.81 76 ARG A O 1
ATOM 561 N N . ALA A 1 77 ? 1.011 -4.959 10.531 1.00 94.12 77 ALA A N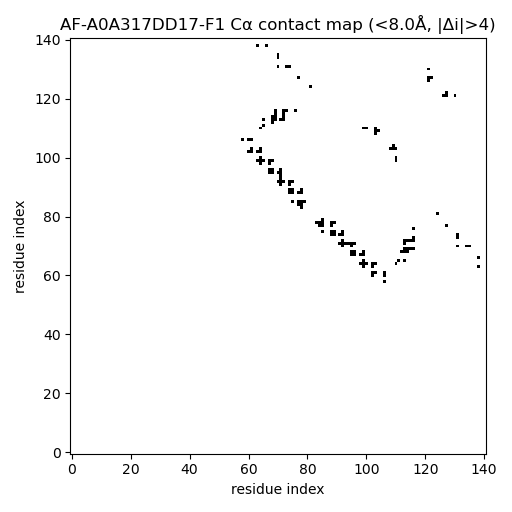 1
ATOM 562 C CA . ALA A 1 77 ? 1.392 -4.579 11.887 1.00 94.12 77 ALA A CA 1
ATOM 563 C C . ALA A 1 77 ? 0.249 -3.839 12.598 1.00 94.12 77 ALA A C 1
ATOM 565 O O . ALA A 1 77 ? -0.075 -4.146 13.743 1.00 94.12 77 ALA A O 1
ATOM 566 N N . SER A 1 78 ? -0.424 -2.927 11.892 1.00 94.25 78 SER A N 1
ATOM 567 C CA . SER A 1 78 ? -1.587 -2.210 12.422 1.00 94.25 78 SER A CA 1
ATOM 568 C C . SER A 1 78 ? -2.775 -3.144 12.666 1.00 94.25 78 SER A C 1
ATOM 570 O O . SER A 1 78 ? -3.420 -3.041 13.703 1.00 94.25 78 SER A O 1
ATOM 572 N N . ALA A 1 79 ? -3.043 -4.090 11.761 1.00 95.56 79 ALA A N 1
ATOM 573 C CA . ALA A 1 79 ? -4.080 -5.107 11.942 1.00 95.56 79 ALA A CA 1
ATOM 574 C C . ALA A 1 79 ? -3.802 -6.033 13.140 1.00 95.56 79 ALA A C 1
ATOM 576 O O . ALA A 1 79 ? -4.734 -6.431 13.833 1.00 95.56 79 ALA A O 1
ATOM 577 N N . ALA A 1 80 ? -2.533 -6.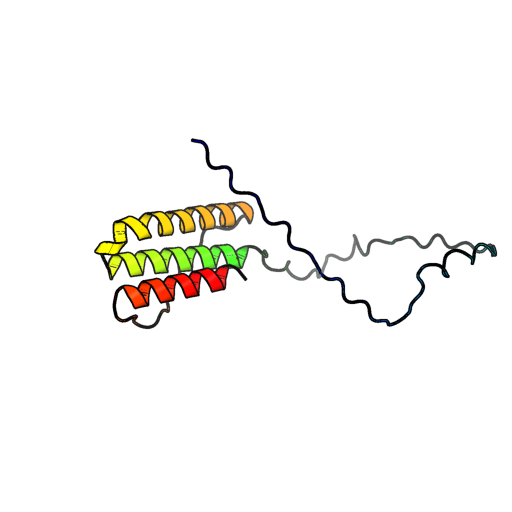362 13.393 1.00 94.44 80 ALA A N 1
ATOM 578 C CA . ALA A 1 80 ? -2.123 -7.175 14.534 1.00 94.44 80 ALA A CA 1
ATOM 579 C C . ALA A 1 80 ? -2.230 -6.411 15.865 1.00 94.44 80 ALA A C 1
ATOM 581 O O . ALA A 1 80 ? -2.630 -6.990 16.872 1.00 94.44 80 ALA A O 1
ATOM 582 N N . ALA A 1 81 ? -1.897 -5.117 15.870 1.00 93.81 81 ALA A N 1
ATOM 583 C CA . ALA A 1 81 ? -2.004 -4.261 17.052 1.00 93.81 81 ALA A CA 1
ATOM 584 C C . ALA A 1 81 ? -3.457 -3.872 17.388 1.00 93.81 81 ALA A C 1
ATOM 586 O O . ALA A 1 81 ? -3.782 -3.675 18.557 1.00 93.81 81 ALA A O 1
ATOM 587 N N . PHE A 1 82 ? -4.320 -3.775 16.372 1.00 95.25 82 PHE A N 1
ATOM 588 C CA . PHE A 1 82 ? -5.713 -3.333 16.466 1.00 95.25 82 PHE A CA 1
ATOM 589 C C . PHE A 1 82 ? -6.634 -4.332 15.744 1.00 95.25 82 PHE A C 1
ATOM 591 O O . PHE A 1 82 ? -7.015 -4.101 14.588 1.00 95.25 82 PHE A O 1
ATOM 598 N N . PRO A 1 83 ? -6.979 -5.472 16.378 1.00 95.69 83 PRO A N 1
ATOM 599 C CA . PRO A 1 83 ? -7.716 -6.559 15.730 1.00 95.69 83 PRO A CA 1
ATOM 600 C C . PRO A 1 83 ? -9.075 -6.147 15.149 1.00 95.69 83 PRO A C 1
ATOM 602 O O . PRO A 1 83 ? -9.521 -6.717 14.155 1.00 95.69 83 PRO A O 1
ATOM 605 N N . GLU A 1 84 ? -9.719 -5.119 15.706 1.00 96.06 84 GLU A N 1
ATOM 606 C CA . GLU A 1 84 ? -10.963 -4.544 15.185 1.00 96.06 84 GLU A CA 1
ATOM 607 C C . GLU A 1 84 ? -10.814 -3.952 13.772 1.00 96.06 84 GLU A C 1
ATOM 609 O O . GLU A 1 84 ? -11.797 -3.811 13.044 1.00 96.06 84 GLU A O 1
ATOM 614 N N . LEU A 1 85 ? -9.586 -3.625 13.358 1.00 96.75 85 LEU A N 1
ATOM 615 C CA . LEU A 1 85 ? -9.263 -3.144 12.018 1.00 96.75 85 LEU A CA 1
ATOM 616 C C . LEU A 1 85 ? -8.871 -4.263 11.046 1.00 96.75 85 LEU A C 1
ATOM 618 O O . LEU A 1 85 ? -8.787 -4.002 9.844 1.00 96.75 85 LEU A O 1
ATOM 622 N N . ALA A 1 86 ? -8.640 -5.491 11.515 1.00 97.12 86 ALA A N 1
ATOM 623 C CA . ALA A 1 86 ? -8.031 -6.550 10.710 1.00 97.12 86 ALA A CA 1
ATOM 624 C C . ALA A 1 86 ? -8.831 -6.880 9.441 1.00 97.12 86 ALA A C 1
ATOM 626 O O . ALA A 1 86 ? -8.252 -6.982 8.360 1.00 97.12 86 ALA A O 1
ATOM 627 N N . ALA A 1 87 ? -10.163 -6.946 9.543 1.00 98.19 87 ALA A N 1
ATOM 628 C CA . ALA A 1 87 ? -11.040 -7.214 8.400 1.00 98.19 87 ALA A CA 1
ATOM 629 C C . ALA A 1 87 ? -10.942 -6.143 7.298 1.00 98.19 87 ALA A C 1
ATOM 631 O O . ALA A 1 87 ? -11.186 -6.427 6.128 1.00 98.19 87 ALA A O 1
ATOM 632 N N . ARG A 1 88 ? -10.570 -4.912 7.665 1.00 98.00 88 ARG A N 1
ATOM 633 C CA . ARG A 1 88 ? -10.402 -3.799 6.729 1.00 98.00 88 ARG A CA 1
ATOM 634 C C . ARG A 1 88 ? -8.969 -3.688 6.210 1.00 98.00 88 ARG A C 1
ATOM 636 O O . ARG A 1 88 ? -8.784 -3.441 5.025 1.00 98.00 88 ARG A O 1
ATOM 643 N N . LEU A 1 89 ? -7.968 -3.823 7.080 1.00 97.94 89 LEU A N 1
ATOM 644 C CA . LEU A 1 89 ? -6.561 -3.603 6.722 1.00 97.94 89 LEU A CA 1
ATOM 645 C C . LEU A 1 89 ? -5.907 -4.823 6.064 1.00 97.94 89 LEU A C 1
ATOM 647 O O . LEU A 1 89 ? -4.997 -4.648 5.259 1.00 97.94 89 LEU A O 1
ATOM 651 N N . GLY A 1 90 ? -6.378 -6.038 6.358 1.00 97.75 90 GLY A N 1
ATOM 652 C CA . GLY A 1 90 ? -5.863 -7.273 5.759 1.00 97.75 90 GLY A CA 1
ATOM 653 C C . GLY A 1 90 ? -5.930 -7.265 4.227 1.00 97.75 90 GLY A C 1
ATOM 654 O O . GLY A 1 90 ? -4.887 -7.388 3.588 1.00 97.75 90 GLY A O 1
ATOM 655 N N . PRO A 1 91 ? -7.107 -7.030 3.615 1.00 98.56 91 PRO A N 1
ATOM 656 C CA . PRO A 1 91 ? -7.225 -6.954 2.158 1.00 98.56 91 PRO A CA 1
ATOM 657 C C . PRO A 1 91 ? -6.350 -5.869 1.512 1.00 98.56 91 PRO A C 1
ATOM 659 O O . PRO A 1 91 ? -5.871 -6.052 0.397 1.00 98.56 91 PRO A O 1
ATOM 662 N N . ILE A 1 92 ? -6.108 -4.752 2.207 1.00 97.69 92 ILE A N 1
ATOM 663 C CA . ILE A 1 92 ? -5.247 -3.668 1.708 1.00 97.69 92 ILE A CA 1
ATOM 664 C C . ILE A 1 92 ? -3.775 -4.104 1.712 1.00 97.69 92 ILE A C 1
ATOM 666 O O . ILE A 1 92 ? -3.059 -3.859 0.742 1.00 97.69 92 ILE A O 1
ATOM 670 N N . ALA A 1 93 ? -3.329 -4.810 2.757 1.00 97.19 93 ALA A N 1
ATOM 671 C CA . ALA A 1 93 ? -1.984 -5.379 2.790 1.00 97.19 93 ALA A CA 1
ATOM 672 C C . ALA A 1 93 ? -1.749 -6.364 1.634 1.00 97.19 93 ALA A C 1
ATOM 674 O O . ALA A 1 93 ? -0.712 -6.302 0.975 1.00 97.19 93 ALA A O 1
ATOM 675 N N . GLU A 1 94 ? -2.722 -7.235 1.356 1.00 98.25 94 GLU A N 1
ATOM 676 C CA . GLU A 1 94 ? -2.633 -8.180 0.238 1.00 98.25 94 GLU A CA 1
ATOM 677 C C . GLU A 1 94 ? -2.611 -7.465 -1.120 1.00 98.25 94 GLU A C 1
ATOM 679 O O . GLU A 1 94 ? -1.838 -7.844 -2.001 1.00 98.25 94 GLU A O 1
ATOM 684 N N . ALA A 1 95 ? -3.374 -6.379 -1.280 1.00 98.19 95 ALA A N 1
ATOM 685 C CA . ALA A 1 95 ? -3.336 -5.564 -2.493 1.00 98.19 95 ALA A CA 1
ATOM 686 C C . ALA A 1 95 ? -1.945 -4.954 -2.743 1.00 98.19 95 ALA A C 1
ATOM 688 O O . ALA A 1 95 ? -1.449 -4.991 -3.870 1.00 98.19 95 ALA A O 1
ATOM 689 N N . HIS A 1 96 ? -1.278 -4.451 -1.701 1.00 97.44 96 HIS A N 1
ATOM 690 C CA . HIS A 1 96 ? 0.086 -3.932 -1.827 1.00 97.44 96 HIS A CA 1
ATOM 691 C C . HIS A 1 96 ? 1.110 -5.018 -2.188 1.00 97.44 96 HIS A C 1
ATOM 693 O O . HIS A 1 96 ? 2.048 -4.753 -2.937 1.00 97.44 96 HIS A O 1
ATOM 699 N N . ILE A 1 97 ? 0.921 -6.255 -1.728 1.00 98.00 97 ILE A N 1
ATOM 700 C CA . ILE A 1 97 ? 1.810 -7.376 -2.076 1.00 98.00 97 ILE A CA 1
ATOM 701 C C . ILE A 1 97 ? 1.602 -7.821 -3.509 1.00 98.00 97 ILE A C 1
ATOM 703 O O . ILE A 1 97 ? 2.581 -8.045 -4.221 1.00 98.00 97 ILE A O 1
ATOM 707 N N . ALA A 1 98 ? 0.349 -7.916 -3.950 1.00 98.44 98 ALA A N 1
ATOM 708 C CA . ALA A 1 98 ? 0.041 -8.175 -5.348 1.00 98.44 98 ALA A CA 1
ATOM 709 C C . ALA A 1 98 ? 0.678 -7.103 -6.247 1.00 98.44 98 ALA A C 1
ATOM 711 O O . ALA A 1 98 ? 1.305 -7.435 -7.250 1.00 98.44 98 ALA A O 1
ATOM 712 N N . HIS A 1 99 ? 0.613 -5.829 -5.845 1.00 97.50 99 HIS A N 1
ATOM 713 C CA . HIS A 1 99 ? 1.249 -4.741 -6.584 1.00 97.50 99 HIS A CA 1
ATOM 714 C C . HIS A 1 99 ? 2.779 -4.868 -6.631 1.00 97.50 99 HIS A C 1
ATOM 716 O O . HIS A 1 99 ? 3.357 -4.828 -7.716 1.00 97.50 99 HIS A O 1
ATOM 722 N N . ALA A 1 100 ? 3.432 -5.101 -5.486 1.00 97.31 100 ALA A N 1
ATOM 723 C CA . ALA A 1 100 ? 4.880 -5.312 -5.420 1.00 97.31 100 ALA A CA 1
ATOM 724 C C . ALA A 1 100 ? 5.329 -6.508 -6.277 1.00 97.31 100 ALA A C 1
ATOM 726 O O . ALA A 1 100 ? 6.358 -6.444 -6.946 1.00 97.31 100 ALA A O 1
ATOM 727 N N . THR A 1 101 ? 4.535 -7.582 -6.285 1.00 98.31 101 THR A N 1
ATOM 728 C CA . THR A 1 101 ? 4.783 -8.789 -7.086 1.00 98.31 101 THR A CA 1
ATOM 729 C C . THR A 1 101 ? 4.742 -8.481 -8.578 1.00 98.31 101 THR A C 1
ATOM 731 O O . THR A 1 101 ? 5.654 -8.869 -9.308 1.00 98.31 101 THR A O 1
ATOM 734 N N . GLU A 1 102 ? 3.728 -7.746 -9.039 1.00 98.56 102 GLU A N 1
ATOM 735 C CA . GLU A 1 102 ? 3.640 -7.349 -10.445 1.00 98.56 102 GLU A CA 1
ATOM 736 C C . GLU A 1 102 ? 4.756 -6.381 -10.843 1.00 98.56 102 GLU A C 1
ATOM 738 O O . GLU A 1 102 ? 5.362 -6.565 -11.897 1.00 98.56 102 GLU A O 1
ATOM 743 N N . LEU A 1 103 ? 5.092 -5.400 -10.001 1.00 97.62 103 LEU A N 1
ATOM 744 C CA . LEU A 1 103 ? 6.212 -4.492 -10.262 1.00 97.62 103 LEU A CA 1
ATOM 745 C C . LEU A 1 103 ? 7.541 -5.251 -10.360 1.00 97.62 103 LEU A C 1
ATOM 747 O O . LEU A 1 103 ? 8.287 -5.050 -11.316 1.00 97.62 103 LEU A O 1
ATOM 751 N N . ALA A 1 104 ? 7.810 -6.172 -9.430 1.00 97.56 104 ALA A N 1
ATOM 752 C CA . ALA A 1 104 ? 9.009 -7.006 -9.456 1.00 97.56 104 ALA A CA 1
ATOM 753 C C . ALA A 1 104 ? 9.082 -7.857 -10.737 1.00 97.56 104 ALA A C 1
ATOM 755 O O . ALA A 1 104 ? 10.139 -7.952 -11.365 1.00 97.56 104 ALA A O 1
ATOM 756 N N . ARG A 1 105 ? 7.942 -8.408 -11.176 1.00 98.00 105 ARG A N 1
ATOM 757 C CA . ARG A 1 105 ? 7.830 -9.146 -12.440 1.00 98.00 105 ARG A CA 1
ATOM 758 C C . ARG A 1 105 ? 8.126 -8.261 -13.652 1.00 98.00 105 ARG A C 1
ATOM 760 O O . ARG A 1 105 ? 8.817 -8.715 -14.560 1.00 98.00 105 ARG A O 1
ATOM 767 N N . VAL A 1 106 ? 7.617 -7.027 -13.675 1.00 97.75 106 VAL A N 1
ATOM 768 C CA . VAL A 1 106 ? 7.832 -6.065 -14.772 1.00 97.75 106 VAL A CA 1
ATOM 769 C C . VAL A 1 106 ? 9.310 -5.708 -14.926 1.00 97.75 106 VAL A C 1
ATOM 771 O O . VAL A 1 106 ? 9.79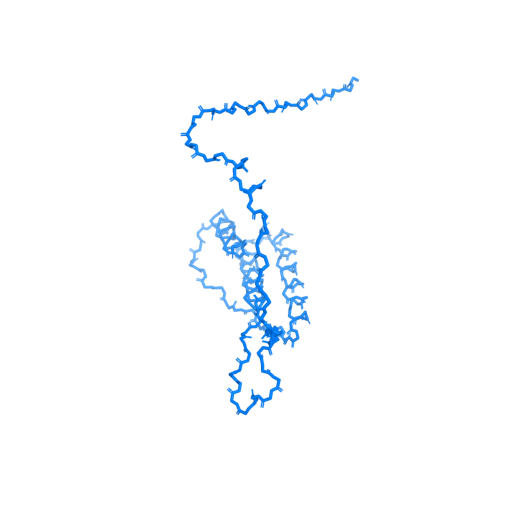1 -5.649 -16.054 1.00 97.75 106 VAL A O 1
ATOM 774 N N . ILE A 1 107 ? 10.037 -5.536 -13.819 1.00 96.25 107 ILE A N 1
ATOM 775 C CA . ILE A 1 107 ? 11.458 -5.139 -13.838 1.00 96.25 107 ILE A CA 1
ATOM 776 C C . ILE A 1 107 ? 12.436 -6.319 -13.784 1.00 96.25 107 ILE A C 1
ATOM 778 O O . ILE A 1 107 ? 13.644 -6.131 -13.670 1.00 96.25 107 ILE A O 1
ATOM 782 N N . GLY A 1 108 ? 11.927 -7.553 -13.854 1.00 96.25 108 GLY A N 1
ATOM 783 C CA . GLY A 1 108 ? 12.747 -8.763 -13.947 1.00 96.25 108 GLY A CA 1
ATOM 784 C C . GLY A 1 108 ? 13.562 -9.087 -12.692 1.00 96.25 108 GLY A C 1
ATOM 785 O O . GLY A 1 108 ? 14.607 -9.727 -12.792 1.00 96.25 108 GLY A O 1
ATOM 786 N N . VAL A 1 109 ? 13.103 -8.666 -11.512 1.00 94.50 109 VAL A N 1
ATOM 787 C CA . VAL A 1 109 ? 13.790 -8.905 -10.232 1.00 94.50 109 VAL A CA 1
ATOM 788 C C . VAL A 1 109 ? 13.002 -9.870 -9.347 1.00 94.50 109 VAL A C 1
ATOM 790 O O . VAL A 1 109 ? 11.771 -9.899 -9.403 1.00 94.50 109 VAL A O 1
ATOM 793 N N . PRO A 1 110 ? 13.670 -10.640 -8.470 1.00 94.94 110 PRO A N 1
ATOM 794 C CA . PRO A 1 110 ? 12.963 -11.370 -7.429 1.00 94.94 110 PRO A CA 1
ATOM 795 C C . PRO A 1 110 ? 12.298 -10.390 -6.456 1.00 94.94 110 PRO A C 1
ATOM 797 O O . PRO A 1 110 ? 12.855 -9.328 -6.146 1.00 94.94 110 PRO A O 1
ATOM 800 N N . LEU A 1 111 ? 11.122 -10.769 -5.952 1.00 95.19 111 LEU A N 1
ATOM 801 C CA . LEU A 1 111 ? 10.430 -10.007 -4.920 1.00 95.19 111 LEU A CA 1
ATOM 802 C C . LEU A 1 111 ? 11.266 -10.040 -3.625 1.00 95.19 111 LEU A C 1
ATOM 804 O O . LEU A 1 111 ? 11.537 -11.133 -3.117 1.00 95.19 111 LEU A O 1
ATOM 808 N N . PRO A 1 112 ? 11.701 -8.886 -3.092 1.00 90.31 112 PRO A N 1
ATOM 809 C CA . PRO A 1 112 ? 12.433 -8.856 -1.838 1.00 90.31 112 PRO A CA 1
ATOM 810 C C . PRO A 1 112 ? 11.511 -9.169 -0.653 1.00 90.31 112 PRO A C 1
ATOM 812 O O . PRO A 1 112 ? 10.291 -9.012 -0.714 1.00 90.31 112 PRO A O 1
ATOM 815 N N . SER A 1 113 ? 12.104 -9.606 0.455 1.00 85.44 113 SER A N 1
ATOM 816 C CA . SER A 1 113 ? 11.376 -9.721 1.719 1.00 85.44 113 SER A CA 1
ATOM 817 C C . SER A 1 113 ? 10.976 -8.336 2.217 1.00 85.44 113 SER A C 1
ATOM 819 O O . SER A 1 113 ? 11.775 -7.402 2.164 1.00 85.44 113 SER A O 1
ATOM 821 N N . ALA A 1 114 ? 9.758 -8.214 2.746 1.00 79.06 114 ALA A N 1
ATOM 822 C CA . ALA A 1 114 ? 9.300 -6.953 3.309 1.00 79.06 114 ALA A CA 1
ATOM 823 C C . ALA A 1 114 ? 10.186 -6.537 4.502 1.00 79.06 114 ALA A C 1
ATOM 825 O O . ALA A 1 114 ? 10.430 -7.361 5.393 1.00 79.06 114 ALA A O 1
ATOM 826 N N . PRO A 1 115 ? 10.662 -5.282 4.549 1.00 76.25 115 PRO A N 1
ATOM 827 C CA . PRO A 1 115 ? 11.418 -4.783 5.687 1.00 76.25 115 PRO A CA 1
ATOM 828 C C . PRO A 1 115 ? 10.520 -4.673 6.927 1.00 76.25 115 PRO A C 1
ATOM 830 O O . PRO A 1 115 ? 9.307 -4.469 6.833 1.00 76.25 115 PRO A O 1
ATOM 833 N N . ALA A 1 116 ? 11.123 -4.799 8.110 1.00 72.12 116 ALA A N 1
ATOM 834 C CA . ALA A 1 116 ? 10.409 -4.572 9.360 1.00 72.12 116 ALA A CA 1
ATOM 835 C C . ALA A 1 116 ? 9.934 -3.106 9.440 1.00 72.12 116 ALA A C 1
ATOM 837 O O . ALA A 1 116 ? 10.675 -2.202 9.042 1.00 72.12 116 ALA A O 1
ATOM 838 N N . PRO A 1 117 ? 8.721 -2.840 9.952 1.00 66.25 117 PRO A N 1
ATOM 839 C CA . PRO A 1 117 ? 8.228 -1.476 10.076 1.00 66.25 117 PRO A CA 1
ATOM 840 C C . PRO A 1 117 ? 9.073 -0.687 11.090 1.00 66.25 117 PRO A C 1
ATOM 842 O O . PRO A 1 117 ? 9.160 -1.058 12.258 1.00 66.25 117 PRO A O 1
ATOM 845 N N . THR A 1 118 ? 9.652 0.436 10.656 1.00 65.25 118 THR A N 1
ATOM 846 C CA . THR A 1 118 ? 10.451 1.364 11.494 1.00 65.25 118 THR A CA 1
ATOM 847 C C . THR A 1 118 ? 9.586 2.450 12.161 1.00 65.25 118 THR A C 1
ATOM 849 O O . THR A 1 118 ? 10.068 3.488 12.606 1.00 65.25 118 THR A O 1
ATOM 852 N N . THR A 1 119 ? 8.269 2.264 12.240 1.00 61.69 119 THR A N 1
ATOM 853 C CA . THR A 1 119 ? 7.382 3.278 12.826 1.00 61.69 119 THR A CA 1
ATOM 854 C C . THR A 1 119 ? 7.492 3.318 14.350 1.00 61.69 119 THR A C 1
ATOM 856 O O . THR A 1 119 ? 7.392 2.287 15.014 1.00 61.69 119 THR A O 1
ATOM 859 N N . ALA A 1 120 ? 7.641 4.528 14.902 1.00 64.31 120 ALA A N 1
ATOM 860 C CA . ALA A 1 120 ? 7.537 4.795 16.336 1.00 64.31 120 ALA A CA 1
ATOM 861 C C . ALA A 1 120 ? 6.206 4.260 16.908 1.00 64.31 120 ALA A C 1
ATOM 863 O O . ALA A 1 120 ? 5.209 4.217 16.179 1.00 64.31 120 ALA A O 1
ATOM 864 N N . PRO A 1 121 ? 6.157 3.863 18.194 1.00 61.91 121 PRO A N 1
ATOM 865 C CA . PRO A 1 121 ? 4.948 3.310 18.792 1.00 61.91 121 PRO A CA 1
ATOM 866 C C . PRO A 1 121 ? 3.806 4.324 18.708 1.00 61.91 121 PRO A C 1
ATOM 868 O O . PRO A 1 121 ? 3.875 5.416 19.273 1.00 61.91 121 PRO A O 1
ATOM 871 N N . VAL A 1 122 ? 2.751 3.958 17.984 1.00 74.12 122 VAL A N 1
ATOM 872 C CA . VAL A 1 122 ? 1.565 4.796 17.816 1.00 74.12 122 VAL A CA 1
ATOM 873 C C . VAL A 1 122 ? 0.578 4.476 18.932 1.00 74.12 122 VAL A C 1
ATOM 875 O O . VAL A 1 122 ? 0.219 3.317 19.137 1.00 74.12 122 VAL A O 1
ATOM 878 N N . THR A 1 123 ? 0.133 5.490 19.673 1.00 78.75 123 THR A N 1
ATOM 879 C CA . THR A 1 123 ? -0.838 5.298 20.752 1.00 78.75 123 THR A CA 1
ATOM 880 C C . THR A 1 123 ? -2.260 5.298 20.192 1.00 78.75 123 THR A C 1
ATOM 882 O O . THR A 1 123 ? -2.779 6.307 19.714 1.00 78.75 123 THR A O 1
ATOM 885 N N . GLY A 1 124 ? -2.906 4.134 20.259 1.00 89.69 124 GLY A N 1
ATOM 886 C CA . GLY A 1 124 ? -4.309 3.958 19.894 1.00 89.69 124 GLY A CA 1
ATOM 887 C C . GLY A 1 124 ? -4.599 3.883 18.389 1.00 89.69 124 GLY A C 1
ATOM 888 O O . GLY A 1 124 ? -3.809 4.267 17.525 1.00 89.69 124 GLY A O 1
ATOM 889 N N . GLN A 1 125 ? -5.800 3.395 18.087 1.00 92.56 125 GLN A N 1
ATOM 890 C CA . GLN A 1 125 ? -6.267 3.065 16.739 1.00 92.56 125 GLN A CA 1
ATOM 891 C C . GLN A 1 125 ? -6.268 4.273 15.784 1.00 92.56 125 GLN A C 1
ATOM 893 O O . GLN A 1 125 ? -5.857 4.175 14.627 1.00 92.56 125 GLN A O 1
ATOM 898 N N . ALA A 1 126 ? -6.712 5.440 16.262 1.00 94.25 126 ALA A N 1
ATOM 899 C CA . ALA A 1 126 ? -6.774 6.658 15.454 1.00 94.25 126 ALA A CA 1
ATOM 900 C C . ALA A 1 126 ? -5.379 7.149 15.038 1.00 94.25 126 ALA A C 1
ATOM 902 O O . ALA A 1 126 ? -5.192 7.566 13.892 1.00 94.25 126 ALA A O 1
ATOM 903 N N . GLY A 1 127 ? -4.404 7.055 15.949 1.00 92.88 127 GLY A N 1
ATOM 904 C CA . GLY A 1 127 ? -3.009 7.362 15.663 1.00 92.88 127 GLY A CA 1
ATOM 905 C C . GLY A 1 127 ? -2.447 6.424 14.598 1.00 92.88 127 GLY A C 1
ATOM 906 O O . GLY A 1 127 ? -1.867 6.893 13.621 1.00 92.88 127 GLY A O 1
ATOM 907 N N . ALA A 1 128 ? -2.690 5.116 14.726 1.00 92.62 128 ALA A N 1
ATOM 908 C CA . ALA A 1 128 ? -2.239 4.125 13.748 1.00 92.62 128 ALA A CA 1
ATOM 909 C C . ALA A 1 128 ? -2.796 4.396 12.339 1.00 92.62 128 ALA A C 1
ATOM 911 O O . ALA A 1 128 ? -2.047 4.417 11.365 1.00 92.62 128 ALA A O 1
ATOM 912 N N . LEU A 1 129 ? -4.091 4.709 12.221 1.00 95.31 129 LEU A N 1
ATOM 913 C CA . LEU A 1 129 ? -4.693 5.082 10.935 1.00 95.31 129 LEU A CA 1
ATOM 914 C C . LEU A 1 129 ? -4.131 6.395 10.368 1.00 95.31 129 LEU A C 1
ATOM 916 O O . LEU A 1 129 ? -4.042 6.548 9.150 1.00 95.31 129 LEU A O 1
ATOM 920 N N . ALA A 1 130 ? -3.782 7.362 11.220 1.00 94.44 130 ALA A N 1
ATOM 921 C CA . ALA A 1 130 ? -3.139 8.596 10.779 1.00 94.44 130 ALA A CA 1
ATOM 922 C C . ALA A 1 130 ? -1.714 8.341 10.262 1.00 94.44 130 ALA A C 1
ATOM 924 O O . ALA A 1 130 ? -1.351 8.884 9.220 1.00 94.44 130 ALA A O 1
ATOM 925 N N . ALA A 1 131 ? -0.953 7.479 10.941 1.00 92.69 131 ALA A N 1
ATOM 926 C CA . ALA A 1 131 ? 0.380 7.064 10.516 1.00 92.69 131 ALA A CA 1
ATOM 927 C C . ALA A 1 131 ? 0.344 6.310 9.176 1.00 92.69 131 ALA A C 1
ATOM 929 O O . ALA A 1 131 ? 1.118 6.643 8.283 1.00 92.69 131 ALA A O 1
ATOM 930 N N . LEU A 1 132 ? -0.601 5.377 8.991 1.00 94.31 132 LEU A N 1
ATOM 931 C CA . LEU A 1 132 ? -0.792 4.681 7.711 1.00 94.31 132 LEU A CA 1
ATOM 932 C C . LEU A 1 132 ? -1.078 5.660 6.568 1.00 94.31 132 LEU A C 1
ATOM 934 O O . LEU A 1 132 ? -0.403 5.622 5.547 1.00 94.31 132 LEU A O 1
ATOM 938 N N . ARG A 1 133 ? -2.000 6.612 6.764 1.00 94.88 133 ARG A N 1
ATOM 939 C CA . ARG A 1 133 ? -2.292 7.632 5.740 1.00 94.88 133 ARG A CA 1
ATOM 940 C C . ARG A 1 133 ? -1.098 8.530 5.425 1.00 94.88 133 ARG A C 1
ATOM 942 O O . ARG A 1 133 ? -0.994 9.027 4.307 1.00 94.88 133 ARG A O 1
ATOM 949 N N . ALA A 1 134 ? -0.248 8.819 6.408 1.00 93.38 134 ALA A N 1
ATOM 950 C CA . ALA A 1 134 ? 0.967 9.592 6.175 1.00 93.38 134 ALA A CA 1
ATOM 951 C C . ALA A 1 134 ? 1.961 8.794 5.320 1.00 93.38 134 ALA A C 1
ATOM 953 O O . ALA A 1 134 ? 2.490 9.334 4.354 1.00 93.38 134 ALA A O 1
ATOM 954 N N . LEU A 1 135 ? 2.135 7.507 5.630 1.00 92.75 135 LEU A N 1
ATOM 955 C CA . LEU A 1 135 ? 3.008 6.591 4.897 1.00 92.75 135 LEU A CA 1
ATOM 956 C C . LEU A 1 135 ? 2.534 6.348 3.453 1.00 92.75 135 LEU A C 1
ATOM 958 O O . LEU A 1 135 ? 3.335 6.316 2.526 1.00 92.75 135 LEU A O 1
ATOM 962 N N . GLU A 1 136 ? 1.226 6.233 3.228 1.00 92.81 136 GLU A N 1
ATOM 963 C CA . GLU A 1 136 ? 0.662 6.104 1.876 1.00 92.81 136 GLU A CA 1
ATOM 964 C C . GLU A 1 136 ? 0.938 7.341 1.020 1.00 92.81 136 GLU A C 1
ATOM 966 O O . GLU A 1 136 ? 1.254 7.224 -0.160 1.00 92.81 136 GLU A O 1
ATOM 971 N N . LYS A 1 137 ? 0.842 8.538 1.608 1.00 91.75 137 LYS A N 1
ATOM 972 C CA . LYS A 1 137 ? 1.113 9.790 0.891 1.00 91.75 137 LYS A CA 1
ATOM 973 C C . LYS A 1 137 ? 2.579 9.942 0.520 1.00 91.75 137 LYS A C 1
ATOM 975 O O . LYS A 1 137 ? 2.860 10.538 -0.513 1.00 91.75 137 LYS A O 1
ATOM 980 N N . THR A 1 138 ? 3.497 9.434 1.342 1.00 85.56 138 THR A N 1
ATOM 981 C CA . THR A 1 138 ? 4.923 9.477 1.002 1.00 85.56 138 THR A CA 1
ATOM 982 C C . THR A 1 138 ? 5.261 8.605 -0.204 1.00 85.56 138 THR A C 1
ATOM 984 O O . THR A 1 138 ? 6.162 8.976 -0.936 1.00 85.56 138 THR A O 1
ATOM 987 N N . GLY A 1 139 ? 4.514 7.523 -0.457 1.00 73.62 139 GLY A N 1
ATOM 988 C CA . GLY A 1 139 ? 4.698 6.667 -1.641 1.00 73.62 139 GLY A CA 1
ATOM 989 C C . GLY A 1 139 ? 3.918 7.100 -2.892 1.00 73.62 139 GLY A C 1
ATOM 990 O O . GLY A 1 139 ? 3.845 6.354 -3.861 1.00 73.62 139 GLY A O 1
ATOM 991 N N . GLN A 1 140 ? 3.263 8.268 -2.876 1.00 71.44 140 GLN A N 1
ATOM 992 C CA . GLN A 1 140 ? 2.556 8.827 -4.045 1.00 71.44 140 GLN A CA 1
ATOM 993 C C . GLN A 1 140 ? 3.349 9.938 -4.758 1.00 71.44 140 GLN A C 1
ATOM 995 O O . GLN A 1 140 ? 2.827 10.523 -5.709 1.00 71.44 140 GLN A O 1
ATOM 1000 N N . GLY A 1 141 ? 4.543 10.278 -4.259 1.00 47.53 141 GLY A N 1
ATOM 1001 C CA . GLY A 1 141 ? 5.334 11.446 -4.662 1.00 47.53 141 GLY A CA 1
ATOM 1002 C C . GLY A 1 141 ? 6.580 11.096 -5.450 1.00 47.53 141 GLY A C 1
ATOM 1003 O O . GLY A 1 141 ? 7.261 10.132 -5.052 1.00 47.53 141 GLY A O 1
#

Sequence (141 aa):
MVLTCPVGIGRTTQRDHASGHSRRKLLRAGVLLALGGAAAPLTGCDLFDRDDEPAPPPDPLRPMVDESLVLAAAHRASAAAFPELAARLGPIAEAHIAHATELARVIGVPLPSAPAPTTAPVTGQAGALAALRALEKTGQG

Solvent-accessible surface area (backbone atoms only — not comparable to full-atom values): 9397 Å² total; per-residue (Å²): 137,87,86,80,80,81,82,80,81,80,82,78,83,79,77,86,78,88,81,91,76,76,85,85,76,76,88,82,83,79,87,82,91,76,93,76,93,69,86,71,72,87,68,76,84,75,94,81,83,70,93,78,68,71,81,80,78,79,66,88,61,54,64,57,29,54,50,24,26,40,50,19,41,46,30,48,53,48,19,70,77,36,62,94,43,27,86,65,30,47,62,54,19,52,51,26,44,54,50,19,47,51,50,19,59,74,71,75,46,81,72,75,81,62,58,81,72,87,71,74,91,60,75,58,70,70,43,44,56,50,51,50,54,52,54,56,56,62,73,74,111

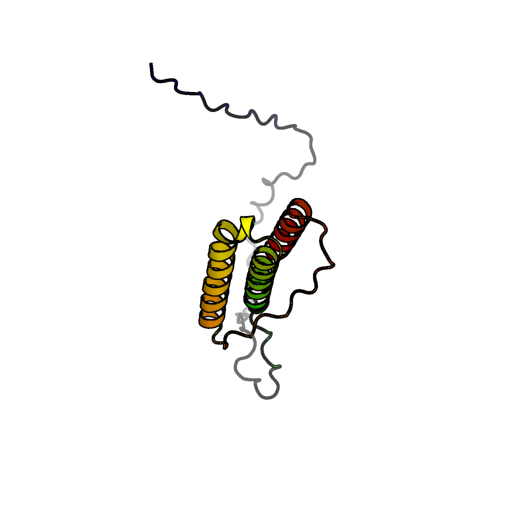Mean predicted aligned error: 17.16 Å

Nearest PDB structures (foldseek):
  4cvp-assembly1_A-2  TM=6.702E-01  e=3.719E+00  Escherichia coli
  4toh-assembly1_A  TM=8.350E-01  e=9.392E+00  Pseudomonas aeruginosa PAO1
  4xks-assembly1_B-2  TM=6.905E-01  e=8.863E+00  Escherichia coli K-12
  4toh-assembly1_B  TM=6.183E-01  e=8.365E+00  Pseudomonas aeruginosa PAO1

Organism: NCBI:txid2202421

Foldseek 3Di:
DDDDDDDDDDDDPDDDDDDDDDPPPPPPDDDDDDDDDDPPPPPPPDPDPDPDDPDDDDDPCVVVLQLLLLLLQLLVVLCVVPVVCVVPSVVVSVVSNVVSCVSCVVRVHDRDHHDHHPDDDQPDNVRSVVVSVVSVVVSVD

Radius of gyration: 28.6 Å; Cα contacts (8 Å, |Δi|>4): 83; chains: 1; bounding box: 75×55×72 Å